Protein AF-A0A967WGE7-F1 (afdb_monomer_lite)

Foldseek 3Di:
DDDDDPVPCRVVVVCVVVVPDDPVQEDEAEDDDADPVCVVDDVCPVVVVQDDDPRHYYHYPDDPCCVLPVCVVVVVDDPVVND

Structure (mmCIF, N/CA/C/O backbone):
data_AF-A0A967WGE7-F1
#
_entry.id   AF-A0A967WGE7-F1
#
loop_
_atom_site.group_PDB
_atom_site.id
_atom_site.type_symbol
_atom_site.label_atom_id
_atom_site.label_alt_id
_atom_site.label_comp_id
_atom_site.label_asym_id
_atom_site.label_entity_id
_atom_site.label_seq_id
_atom_site.pdbx_PDB_ins_code
_atom_site.Cartn_x
_atom_site.Cartn_y
_atom_site.Cartn_z
_atom_site.occupancy
_atom_site.B_iso_or_equiv
_atom_site.auth_seq_id
_atom_site.auth_comp_id
_atom_site.auth_asym_id
_atom_site.auth_atom_id
_atom_site.pdbx_PDB_model_num
ATOM 1 N N . VAL A 1 1 ? -2.060 -1.928 -5.945 1.00 94.81 1 VAL A N 1
ATOM 2 C CA . VAL A 1 1 ? -2.292 -1.938 -4.478 1.00 94.81 1 VAL A CA 1
ATOM 3 C C . VAL A 1 1 ? -2.491 -3.379 -4.030 1.00 94.81 1 VAL A C 1
ATOM 5 O O . VAL A 1 1 ? -3.130 -4.120 -4.766 1.00 94.81 1 VAL A O 1
ATOM 8 N N . PHE A 1 2 ? -1.923 -3.786 -2.893 1.00 96.38 2 PHE A N 1
ATOM 9 C CA . PHE A 1 2 ? -2.074 -5.131 -2.324 1.00 96.38 2 PHE A CA 1
ATOM 10 C C . PHE A 1 2 ? -2.891 -5.057 -1.031 1.00 96.38 2 PHE A C 1
ATOM 12 O O . PHE A 1 2 ? -2.507 -4.359 -0.096 1.00 96.38 2 PHE A O 1
ATOM 19 N N . GLU A 1 3 ? -3.998 -5.794 -0.979 1.00 94.81 3 GLU A N 1
ATOM 20 C CA . GLU A 1 3 ? -4.881 -5.918 0.186 1.00 94.81 3 GLU A CA 1
ATOM 21 C C . GLU A 1 3 ? -5.103 -7.391 0.523 1.00 94.81 3 GLU A C 1
ATOM 23 O O . GLU A 1 3 ? -4.878 -8.276 -0.301 1.00 94.81 3 GLU A O 1
ATOM 28 N N . GLY A 1 4 ? -5.519 -7.659 1.756 1.00 92.94 4 GLY A N 1
ATOM 29 C CA . GLY A 1 4 ? -5.796 -9.010 2.230 1.00 92.94 4 GLY A CA 1
ATOM 30 C C . GLY A 1 4 ? -5.506 -9.167 3.713 1.00 92.94 4 GLY A C 1
ATOM 31 O O . GLY A 1 4 ? -4.908 -8.288 4.338 1.00 92.94 4 GLY A O 1
ATOM 32 N N . TRP A 1 5 ? -5.895 -10.315 4.256 1.00 91.25 5 TRP A N 1
ATOM 33 C CA . TRP A 1 5 ? -5.655 -10.676 5.649 1.00 91.25 5 TRP A CA 1
ATOM 34 C C . TRP A 1 5 ? -4.158 -10.754 5.971 1.00 91.25 5 TRP A C 1
ATOM 36 O O . TRP A 1 5 ? -3.294 -10.823 5.081 1.00 91.25 5 TRP A O 1
ATOM 46 N N . ASP A 1 6 ? -3.835 -10.708 7.258 1.00 88.81 6 ASP A N 1
ATOM 47 C CA . ASP A 1 6 ? -2.480 -11.006 7.702 1.00 88.81 6 ASP A CA 1
ATOM 48 C C . ASP A 1 6 ? -2.141 -12.468 7.395 1.00 88.81 6 ASP A C 1
ATOM 50 O O . ASP A 1 6 ? -3.012 -13.334 7.367 1.00 88.81 6 ASP A O 1
ATOM 54 N N . ALA A 1 7 ? -0.881 -12.710 7.029 1.00 90.88 7 ALA A N 1
ATOM 55 C CA . ALA A 1 7 ? -0.399 -13.978 6.473 1.00 90.88 7 ALA A CA 1
ATOM 56 C C . ALA A 1 7 ? -1.035 -14.443 5.138 1.00 90.88 7 ALA A C 1
ATOM 58 O O . ALA A 1 7 ?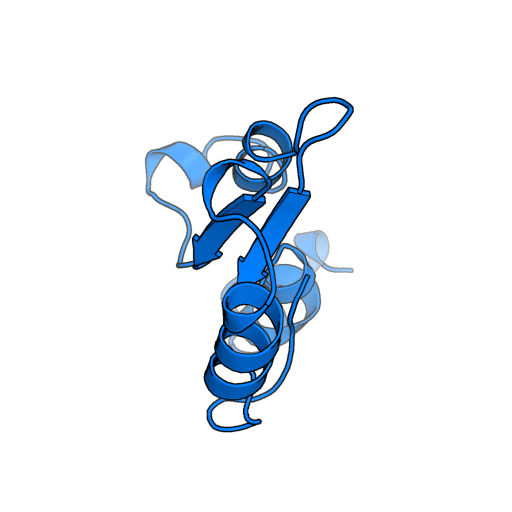 -0.698 -15.521 4.660 1.00 90.88 7 ALA A O 1
ATOM 59 N N . ALA A 1 8 ? -1.834 -13.622 4.441 1.00 94.19 8 ALA A N 1
ATOM 60 C CA . ALA A 1 8 ? -2.409 -13.977 3.129 1.00 94.19 8 ALA A CA 1
ATOM 61 C C . ALA A 1 8 ? -1.394 -14.052 1.958 1.00 94.19 8 ALA A C 1
ATOM 63 O O . ALA A 1 8 ? -1.788 -14.174 0.803 1.00 94.19 8 ALA A O 1
ATOM 64 N N . GLY A 1 9 ? -0.087 -13.926 2.218 1.00 94.5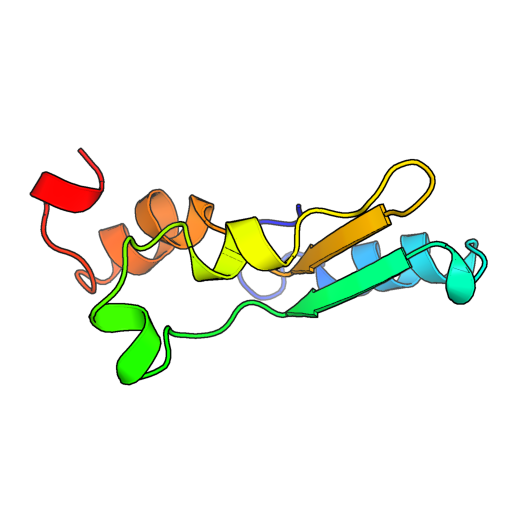0 9 GLY A N 1
ATOM 65 C CA . GLY A 1 9 ? 0.949 -14.009 1.178 1.00 94.50 9 GLY A CA 1
ATOM 66 C C . GLY A 1 9 ? 1.211 -12.716 0.393 1.00 94.50 9 GLY A C 1
ATOM 67 O O . GLY A 1 9 ? 1.868 -12.761 -0.649 1.00 94.50 9 GLY A O 1
ATOM 68 N N . LYS A 1 10 ? 0.753 -11.552 0.885 1.00 95.25 10 LYS A N 1
ATOM 69 C CA . LYS A 1 10 ? 0.991 -10.238 0.246 1.00 95.25 10 LYS A CA 1
ATOM 70 C C . LYS A 1 10 ? 2.480 -9.945 0.056 1.00 95.25 10 LYS A C 1
ATOM 72 O O . LYS A 1 10 ? 2.908 -9.663 -1.057 1.00 95.25 10 LYS A O 1
ATOM 77 N N . GLY A 1 11 ? 3.271 -10.085 1.123 1.00 94.88 11 GLY A N 1
ATOM 78 C CA . GLY A 1 11 ? 4.715 -9.834 1.088 1.00 94.88 11 GLY A CA 1
ATOM 79 C C . GLY A 1 11 ? 5.445 -10.742 0.098 1.00 94.88 11 GLY A C 1
ATOM 80 O O . GLY A 1 11 ? 6.244 -10.263 -0.699 1.00 94.88 11 GLY A O 1
ATOM 81 N N . THR A 1 12 ? 5.104 -12.034 0.071 1.00 96.38 12 THR A N 1
ATOM 82 C CA . THR A 1 12 ? 5.655 -12.990 -0.903 1.00 96.38 12 THR A CA 1
ATOM 83 C C . THR A 1 12 ? 5.292 -12.607 -2.334 1.00 96.38 12 THR A C 1
ATOM 85 O O . THR A 1 12 ? 6.150 -12.628 -3.210 1.00 96.38 12 THR A O 1
ATOM 88 N N . SER A 1 13 ? 4.041 -12.211 -2.572 1.00 96.44 13 SER A N 1
ATOM 89 C CA . SER A 1 13 ? 3.566 -11.807 -3.899 1.00 96.44 13 SER A CA 1
ATOM 90 C C . SER A 1 13 ? 4.248 -10.528 -4.385 1.00 96.44 13 SER A C 1
ATOM 92 O O . SER A 1 13 ? 4.680 -10.465 -5.534 1.00 96.44 13 SER A O 1
ATOM 94 N N . ILE A 1 14 ? 4.399 -9.533 -3.502 1.00 96.31 14 ILE A N 1
ATOM 95 C CA . ILE A 1 14 ? 5.158 -8.310 -3.783 1.00 96.31 14 ILE A CA 1
ATOM 96 C C . ILE A 1 14 ? 6.600 -8.672 -4.119 1.00 96.31 14 ILE A C 1
ATOM 98 O O . ILE A 1 14 ? 7.086 -8.254 -5.161 1.00 96.31 14 ILE A O 1
ATOM 102 N N . ASN A 1 15 ? 7.255 -9.499 -3.300 1.00 95.88 15 ASN A N 1
ATOM 103 C CA . ASN A 1 15 ? 8.646 -9.882 -3.520 1.00 95.88 15 ASN A CA 1
ATOM 104 C C . ASN A 1 15 ? 8.843 -10.606 -4.863 1.00 95.88 15 ASN A C 1
ATOM 106 O O . ASN A 1 15 ? 9.760 -10.289 -5.616 1.00 95.88 15 ASN A O 1
ATOM 110 N N . LEU A 1 16 ? 7.951 -11.543 -5.205 1.00 96.31 16 LEU A N 1
ATOM 111 C CA . LEU A 1 16 ? 7.981 -12.235 -6.496 1.00 96.31 16 LEU A CA 1
ATOM 112 C C . LEU A 1 16 ? 7.801 -11.264 -7.668 1.00 96.31 16 LEU A C 1
ATOM 114 O O . LEU A 1 16 ? 8.522 -11.376 -8.658 1.00 96.31 16 LEU A O 1
ATOM 118 N N . LEU A 1 17 ? 6.887 -10.298 -7.552 1.00 95.19 17 LEU A N 1
ATOM 119 C CA . LEU A 1 17 ? 6.692 -9.258 -8.560 1.00 95.19 17 LEU A CA 1
ATOM 120 C C . LEU A 1 17 ? 7.948 -8.390 -8.712 1.00 95.19 17 LEU A C 1
ATOM 122 O O . LEU A 1 17 ? 8.460 -8.238 -9.818 1.00 95.19 17 LEU A O 1
ATOM 126 N N . THR A 1 18 ? 8.466 -7.850 -7.608 1.00 96.1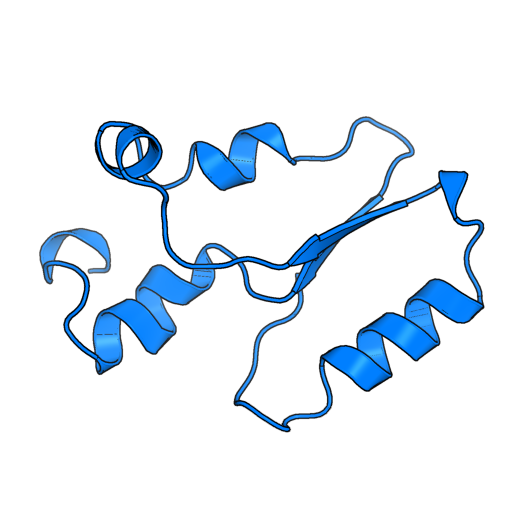9 18 THR A N 1
ATOM 127 C CA . THR A 1 18 ? 9.604 -6.923 -7.619 1.00 96.19 18 THR A CA 1
ATOM 128 C C . THR A 1 18 ? 10.914 -7.598 -8.010 1.00 96.19 18 THR A C 1
ATOM 130 O O . THR A 1 18 ? 11.770 -6.943 -8.588 1.00 96.19 18 THR A O 1
ATOM 133 N N . SER A 1 19 ? 11.064 -8.906 -7.768 1.00 96.62 19 SER A N 1
ATOM 134 C CA . SER A 1 19 ? 12.272 -9.671 -8.125 1.00 96.62 19 SER A CA 1
ATOM 135 C C . SER A 1 19 ? 12.582 -9.700 -9.626 1.00 96.62 19 SER A C 1
ATOM 137 O O . SER A 1 19 ? 13.717 -9.970 -10.010 1.00 96.62 19 SER A O 1
ATOM 139 N N . ARG A 1 20 ? 11.581 -9.438 -10.477 1.00 95.12 20 ARG A N 1
ATOM 140 C CA . ARG A 1 20 ? 11.710 -9.449 -11.943 1.00 95.12 20 ARG A CA 1
ATOM 141 C C . ARG A 1 20 ? 11.699 -8.056 -12.571 1.00 95.12 20 ARG A C 1
ATOM 143 O O . ARG A 1 20 ? 11.729 -7.953 -13.794 1.00 95.12 20 ARG A O 1
ATOM 150 N N . LEU A 1 21 ? 11.613 -7.003 -11.762 1.00 95.12 21 LEU A N 1
ATOM 151 C CA . LEU A 1 21 ? 11.533 -5.619 -12.221 1.00 95.12 21 LEU A CA 1
ATOM 152 C C . LEU A 1 21 ? 12.830 -4.874 -11.901 1.00 95.12 21 LEU A C 1
ATOM 154 O O . LEU A 1 21 ? 13.500 -5.167 -10.913 1.00 95.12 21 LEU A O 1
ATOM 158 N N . ASP A 1 22 ? 13.160 -3.875 -12.720 1.00 95.44 22 ASP A N 1
ATOM 159 C CA . ASP A 1 22 ? 14.237 -2.941 -12.392 1.00 95.44 22 ASP A CA 1
ATOM 160 C C . ASP A 1 22 ? 13.821 -2.111 -11.160 1.00 95.44 22 ASP A C 1
ATOM 162 O O . ASP A 1 22 ? 12.754 -1.486 -11.187 1.00 95.44 22 ASP A O 1
ATOM 166 N N . PRO A 1 23 ? 14.631 -2.068 -10.086 1.00 93.94 23 PRO A N 1
ATOM 167 C CA . PRO A 1 23 ? 14.300 -1.338 -8.862 1.00 93.94 23 PRO A CA 1
ATOM 168 C C . PRO A 1 23 ? 14.135 0.174 -9.064 1.00 93.94 23 PRO A C 1
ATOM 170 O O . PRO A 1 23 ? 13.536 0.834 -8.222 1.00 93.94 23 PRO A O 1
ATOM 173 N N . ARG A 1 24 ? 14.629 0.744 -10.169 1.00 94.31 24 ARG A N 1
ATOM 174 C CA . ARG A 1 24 ? 14.427 2.162 -10.507 1.00 94.31 24 ARG A CA 1
ATOM 175 C C . ARG A 1 24 ? 13.022 2.449 -11.031 1.00 94.31 24 ARG A C 1
ATOM 177 O O . ARG A 1 24 ? 12.597 3.597 -11.012 1.00 94.31 24 ARG A O 1
ATOM 184 N N . GLY A 1 25 ? 12.314 1.427 -11.512 1.00 94.75 25 GLY A N 1
ATOM 185 C CA . GLY A 1 25 ? 10.992 1.571 -12.118 1.00 94.75 25 GLY A CA 1
ATOM 186 C C . GLY A 1 25 ? 9.842 1.616 -11.114 1.00 94.75 25 GLY A C 1
ATOM 187 O O . GLY A 1 25 ? 8.709 1.882 -11.513 1.00 94.75 25 GLY A O 1
ATOM 188 N N . PHE A 1 26 ? 10.089 1.342 -9.827 1.00 96.56 26 PHE A N 1
ATOM 189 C CA . PHE A 1 26 ? 9.024 1.305 -8.831 1.00 96.56 26 PHE A CA 1
ATOM 190 C C . PHE A 1 26 ? 9.439 1.804 -7.444 1.00 96.56 26 PHE A C 1
ATOM 192 O O . PHE A 1 26 ? 10.604 1.783 -7.064 1.00 96.56 26 PHE A O 1
ATOM 199 N N . GLN A 1 27 ? 8.440 2.194 -6.655 1.00 96.94 27 GLN A N 1
ATOM 200 C CA . GLN A 1 27 ? 8.566 2.502 -5.232 1.00 96.94 27 GLN A CA 1
ATOM 201 C C . GLN A 1 27 ? 7.598 1.637 -4.421 1.00 96.94 27 GLN A C 1
ATOM 203 O O . GLN A 1 27 ? 6.433 1.482 -4.791 1.00 96.94 27 GLN A O 1
ATOM 208 N N . LEU A 1 28 ? 8.076 1.069 -3.311 1.00 96.62 28 LEU A N 1
ATOM 209 C CA . LEU A 1 28 ? 7.271 0.266 -2.388 1.00 96.62 28 LEU A CA 1
ATOM 210 C C . LEU A 1 28 ? 6.900 1.090 -1.149 1.00 96.62 28 LEU A C 1
ATOM 212 O O . LEU A 1 28 ? 7.764 1.522 -0.389 1.00 96.62 28 LEU A O 1
ATOM 216 N N . TYR A 1 29 ? 5.601 1.252 -0.912 1.00 96.88 29 TYR A N 1
ATOM 217 C CA . TYR A 1 29 ? 5.037 1.986 0.212 1.00 96.88 29 TYR A CA 1
ATOM 218 C C . TYR A 1 29 ? 4.277 1.047 1.158 1.00 96.88 29 TYR A C 1
ATOM 220 O O . TYR A 1 29 ? 3.108 0.741 0.907 1.00 96.88 29 TYR A O 1
ATOM 228 N N . PRO A 1 30 ? 4.888 0.622 2.277 1.00 94.62 30 PRO A N 1
ATOM 229 C CA . PRO A 1 30 ? 4.157 -0.051 3.340 1.00 94.62 30 PRO A CA 1
ATOM 230 C C . PRO A 1 30 ? 3.260 0.955 4.065 1.00 94.62 30 PRO A C 1
ATOM 232 O O . PRO A 1 30 ? 3.733 1.957 4.613 1.00 94.62 30 PRO A O 1
ATOM 235 N N . VAL A 1 31 ? 1.952 0.710 4.062 1.00 93.56 31 VAL A N 1
ATOM 236 C CA . VAL A 1 31 ? 0.977 1.596 4.698 1.00 93.56 31 VAL A CA 1
ATOM 237 C C . VAL A 1 31 ? 0.792 1.187 6.152 1.00 93.56 31 VAL A C 1
ATOM 239 O O . VAL A 1 31 ? 0.431 0.057 6.473 1.00 93.56 31 VAL A O 1
ATOM 242 N N . ARG A 1 32 ? 1.049 2.148 7.038 1.00 90.25 32 ARG A N 1
ATOM 243 C CA . ARG A 1 32 ? 0.872 2.035 8.486 1.00 90.25 32 ARG A CA 1
ATOM 244 C C . ARG A 1 32 ? -0.207 3.010 8.957 1.00 90.25 32 ARG A C 1
ATOM 246 O O . ARG A 1 32 ? -0.800 3.742 8.159 1.00 90.25 32 ARG A O 1
ATOM 253 N N . GLU A 1 33 ? -0.450 3.022 10.260 1.00 89.50 33 GLU A N 1
ATOM 254 C CA . GLU A 1 33 ? -1.332 3.999 10.895 1.00 89.50 33 GLU A CA 1
ATOM 255 C C . GLU A 1 33 ? -0.938 5.444 10.554 1.00 89.50 33 GLU A C 1
ATOM 257 O O . GLU A 1 33 ? 0.238 5.761 10.355 1.00 89.50 33 GLU A O 1
ATOM 262 N N . ALA A 1 34 ? -1.947 6.318 10.465 1.00 90.81 34 ALA A N 1
ATOM 263 C CA . ALA A 1 34 ? -1.744 7.727 10.143 1.00 90.81 34 ALA A CA 1
ATOM 264 C C . ALA A 1 34 ? -0.923 8.420 11.235 1.00 90.81 34 ALA A C 1
ATOM 266 O O . ALA A 1 34 ? -1.248 8.323 12.423 1.00 90.81 34 ALA A O 1
ATOM 267 N N . ARG A 1 35 ? 0.099 9.180 10.830 1.00 92.00 35 ARG A N 1
ATOM 268 C CA . ARG A 1 35 ? 0.867 10.025 11.757 1.00 92.00 35 ARG A CA 1
ATOM 269 C C . ARG A 1 35 ? -0.015 11.139 12.321 1.00 92.00 35 ARG A C 1
ATOM 271 O O . ARG A 1 35 ? -0.997 11.537 11.701 1.00 92.00 35 ARG A O 1
ATOM 278 N N . THR A 1 36 ? 0.369 11.704 13.466 1.00 92.00 36 THR A N 1
ATOM 279 C CA . THR A 1 36 ? -0.423 12.740 14.154 1.00 92.00 36 THR A CA 1
ATOM 280 C C . THR A 1 36 ? -0.787 13.913 13.243 1.00 92.00 36 THR A C 1
ATOM 282 O O . THR A 1 36 ? -1.940 14.324 13.223 1.00 92.00 36 THR A O 1
ATOM 285 N N . PHE A 1 37 ? 0.147 14.418 12.431 1.00 93.81 37 PHE A N 1
ATOM 286 C CA . PHE A 1 37 ? -0.146 15.516 11.503 1.00 93.81 37 PHE A CA 1
ATOM 287 C C . PHE A 1 37 ? -1.031 15.080 10.321 1.00 93.81 37 PHE A C 1
ATOM 289 O O . PHE A 1 37 ? -1.877 15.851 9.884 1.00 93.81 37 PHE A O 1
ATOM 296 N N . GLU A 1 38 ? -0.900 13.838 9.838 1.00 93.00 38 GLU A N 1
ATOM 297 C CA . GLU A 1 38 ? -1.707 13.312 8.725 1.00 93.00 38 GLU A CA 1
ATOM 298 C C . GLU A 1 38 ? -3.192 13.233 9.095 1.00 93.00 38 GLU A C 1
ATOM 300 O O . GLU A 1 38 ? -4.045 13.411 8.232 1.00 93.00 38 GLU A O 1
ATOM 305 N N . LYS A 1 39 ? -3.508 13.025 10.382 1.00 90.50 39 LYS A N 1
ATOM 306 C CA . LYS A 1 39 ? -4.887 13.017 10.900 1.00 90.50 39 LYS A CA 1
ATOM 307 C C . LYS A 1 39 ? -5.588 14.380 10.810 1.00 90.50 39 LYS A C 1
ATOM 309 O O . LYS A 1 39 ? -6.809 14.425 10.892 1.00 90.50 39 LYS A O 1
ATOM 314 N N . HIS A 1 40 ? -4.837 15.471 10.648 1.00 93.75 40 HIS A N 1
ATOM 315 C CA . HIS A 1 40 ? -5.382 16.826 10.500 1.00 93.75 40 HIS A CA 1
ATOM 316 C C . HIS A 1 40 ? -5.621 17.214 9.031 1.00 93.75 40 HIS A C 1
ATOM 318 O O . HIS A 1 40 ? -6.113 18.305 8.753 1.00 93.75 40 HIS A O 1
ATOM 324 N N . LEU A 1 41 ? -5.258 16.343 8.088 1.00 94.50 41 LEU A N 1
ATOM 325 C CA . LEU A 1 41 ? -5.411 16.549 6.650 1.00 94.50 41 LEU A CA 1
ATOM 326 C C . LEU A 1 41 ? -6.503 15.620 6.098 1.00 94.50 41 LEU A C 1
ATOM 328 O O . LEU A 1 41 ? -6.884 14.652 6.765 1.00 94.50 41 LEU A O 1
ATOM 332 N N . PRO A 1 42 ? -7.010 15.860 4.872 1.00 93.31 42 PRO A N 1
ATOM 333 C CA . PRO A 1 42 ? -7.888 14.903 4.210 1.00 93.31 42 PRO A CA 1
ATOM 334 C C . PRO A 1 42 ? -7.244 13.514 4.198 1.00 93.31 42 PRO A C 1
ATOM 336 O O . PRO A 1 42 ? -6.100 13.359 3.785 1.00 93.31 42 PRO A O 1
ATOM 339 N N . TRP A 1 43 ? -7.966 12.485 4.632 1.00 90.00 43 TRP A N 1
ATOM 340 C CA . TRP A 1 43 ? -7.383 11.163 4.898 1.00 90.00 43 TRP A CA 1
ATOM 341 C C . TRP A 1 43 ? -6.705 10.502 3.677 1.00 90.00 43 TRP A C 1
ATOM 343 O O . TRP A 1 43 ? -5.773 9.709 3.834 1.00 90.00 43 TRP A O 1
ATOM 353 N N . LEU A 1 44 ? -7.142 10.848 2.457 1.00 94.50 44 LEU A N 1
ATOM 354 C CA . LEU A 1 44 ? -6.535 10.393 1.200 1.00 94.50 44 LEU A CA 1
ATOM 355 C C . LEU A 1 44 ? -5.194 11.068 0.881 1.00 94.50 44 LEU A C 1
ATOM 357 O O . LEU A 1 44 ? -4.413 10.531 0.096 1.00 94.50 44 LEU A O 1
ATOM 361 N N . TRP A 1 45 ? -4.898 12.214 1.495 1.00 95.38 45 TRP A N 1
ATOM 362 C CA . TRP A 1 45 ? -3.726 13.042 1.204 1.00 95.38 45 TRP A CA 1
ATOM 363 C C . TRP A 1 45 ? -2.413 12.253 1.280 1.00 95.38 45 TRP A C 1
ATOM 365 O O . TRP A 1 45 ? -1.589 12.323 0.370 1.00 95.38 45 TRP A O 1
ATOM 375 N N . ARG A 1 46 ? -2.253 11.406 2.307 1.00 94.19 46 ARG A N 1
ATOM 376 C CA . ARG A 1 46 ? -1.044 10.580 2.506 1.00 94.19 46 ARG A CA 1
ATOM 377 C C . ARG A 1 46 ? -0.793 9.555 1.392 1.00 94.19 46 ARG A C 1
ATOM 379 O O . ARG A 1 46 ? 0.326 9.059 1.262 1.00 94.19 46 ARG A O 1
ATOM 386 N N . PHE A 1 47 ? -1.829 9.199 0.632 1.00 95.94 47 PHE A N 1
ATOM 387 C CA . PHE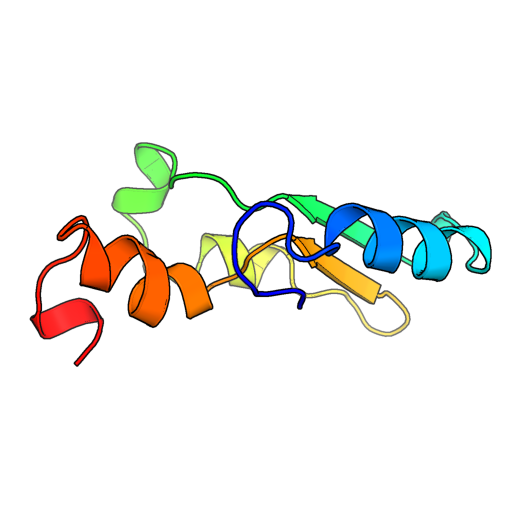 A 1 47 ? -1.733 8.301 -0.520 1.00 95.94 47 PHE A CA 1
ATOM 388 C C . PHE A 1 47 ? -1.574 9.083 -1.816 1.00 95.94 47 PHE A C 1
ATOM 390 O O . PHE A 1 47 ? -0.792 8.681 -2.670 1.00 95.94 47 PHE A O 1
ATOM 397 N N . TRP A 1 48 ? -2.267 10.219 -1.931 1.00 95.88 48 TRP A N 1
ATOM 398 C CA . TRP A 1 48 ? -2.181 11.109 -3.085 1.00 95.88 48 TRP A CA 1
ATOM 399 C C . TRP A 1 48 ? -0.740 11.548 -3.369 1.00 95.88 48 TRP A C 1
ATOM 401 O O . TRP A 1 48 ? -0.294 11.506 -4.509 1.00 95.88 48 TRP A O 1
ATOM 411 N N . LEU A 1 49 ? 0.028 11.865 -2.323 1.00 94.94 49 LEU A N 1
ATOM 412 C CA . LEU A 1 49 ? 1.445 12.235 -2.445 1.00 94.94 49 LEU A CA 1
ATOM 413 C C . LEU A 1 49 ? 2.368 11.115 -2.954 1.00 94.94 49 LEU A C 1
ATOM 415 O O . LEU A 1 49 ? 3.537 11.367 -3.221 1.00 94.94 49 LEU A O 1
ATOM 419 N N . LYS A 1 50 ? 1.871 9.880 -3.029 1.00 96.25 50 LYS A N 1
ATOM 420 C CA . LYS A 1 50 ? 2.628 8.683 -3.420 1.00 96.25 50 LYS A CA 1
ATOM 421 C C . LYS A 1 50 ? 2.167 8.122 -4.765 1.00 96.25 50 LYS A C 1
ATOM 423 O O . LYS A 1 50 ? 2.553 7.012 -5.128 1.00 96.25 50 LYS A O 1
ATOM 428 N N . ILE A 1 51 ? 1.295 8.843 -5.471 1.00 96.00 51 ILE A N 1
ATOM 429 C CA . ILE A 1 51 ? 0.922 8.492 -6.840 1.00 96.00 51 ILE A CA 1
ATOM 430 C C . ILE A 1 51 ? 2.182 8.61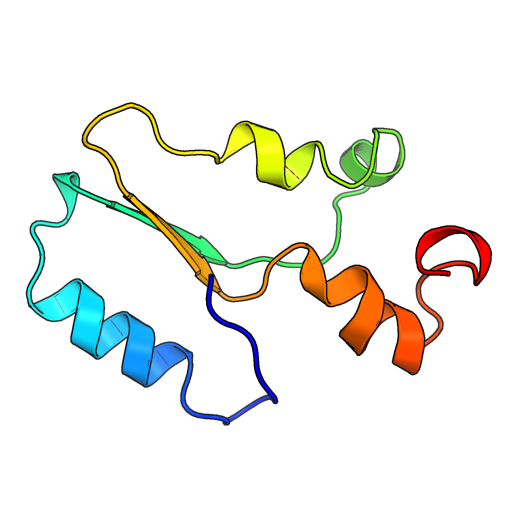1 -7.712 1.00 96.00 51 ILE A C 1
ATOM 432 O O . ILE A 1 51 ? 2.889 9.614 -7.605 1.00 96.00 51 ILE A O 1
ATOM 436 N N . PRO A 1 52 ? 2.496 7.590 -8.528 1.00 96.69 52 PRO A N 1
ATOM 437 C CA . PRO A 1 52 ? 3.703 7.595 -9.338 1.00 96.69 52 PRO A CA 1
ATOM 438 C C . PRO A 1 52 ? 3.581 8.600 -10.482 1.00 96.69 52 PRO A C 1
ATOM 440 O O . PRO A 1 52 ? 2.480 8.869 -10.975 1.00 96.69 52 PRO A O 1
ATOM 443 N N . ASN A 1 53 ? 4.719 9.114 -10.943 1.00 94.94 53 ASN A N 1
ATOM 444 C CA . ASN A 1 53 ? 4.746 9.888 -12.175 1.00 94.94 53 ASN A CA 1
ATOM 445 C C . ASN A 1 53 ? 4.562 8.974 -13.392 1.00 94.94 53 ASN A C 1
ATOM 447 O O . ASN A 1 53 ? 4.593 7.744 -13.308 1.00 94.94 53 ASN A O 1
ATOM 451 N N . TYR A 1 54 ? 4.388 9.587 -14.559 1.00 95.81 54 TYR A N 1
ATOM 452 C CA . TYR A 1 54 ? 4.346 8.846 -15.811 1.00 95.81 54 TYR A CA 1
ATOM 453 C C . TYR A 1 54 ? 5.626 8.012 -16.001 1.00 95.81 54 TYR A C 1
ATOM 455 O O . TYR A 1 54 ? 6.732 8.543 -15.932 1.00 95.81 54 TYR A O 1
ATOM 463 N N . GLY A 1 55 ? 5.464 6.713 -16.260 1.00 93.56 55 GLY A N 1
ATOM 464 C CA . GLY A 1 55 ? 6.577 5.771 -16.433 1.00 93.56 55 GLY A CA 1
ATOM 465 C C . GLY A 1 55 ? 7.114 5.156 -15.135 1.00 93.56 55 GLY A C 1
ATOM 466 O O . GLY A 1 55 ? 7.955 4.265 -15.206 1.00 93.56 55 GLY A O 1
ATOM 467 N N . GLU A 1 56 ? 6.609 5.571 -13.972 1.00 95.50 56 GLU A N 1
ATOM 468 C CA . GLU A 1 56 ? 6.936 4.979 -12.674 1.00 95.50 56 GLU A CA 1
ATOM 469 C C . GLU A 1 56 ? 5.797 4.083 -12.168 1.00 95.50 56 GLU A C 1
ATOM 471 O O . GLU A 1 56 ? 4.636 4.199 -12.568 1.00 95.50 56 GLU A O 1
ATOM 476 N N . MET A 1 57 ? 6.118 3.192 -11.233 1.00 96.50 57 MET A N 1
ATOM 477 C CA . MET A 1 57 ? 5.143 2.349 -10.547 1.00 96.50 57 MET A CA 1
ATOM 478 C C . MET A 1 57 ? 5.161 2.596 -9.038 1.00 96.50 57 MET A C 1
ATOM 480 O O . MET A 1 57 ? 6.214 2.650 -8.410 1.00 96.50 57 MET A O 1
ATOM 484 N N . ALA A 1 58 ? 3.984 2.654 -8.419 1.00 97.50 58 ALA A N 1
ATOM 485 C CA . ALA A 1 58 ? 3.854 2.652 -6.964 1.00 97.50 58 ALA A CA 1
ATOM 486 C C . ALA A 1 58 ? 3.192 1.354 -6.499 1.00 97.50 58 ALA A C 1
ATOM 488 O O . ALA A 1 58 ? 2.075 1.013 -6.901 1.00 97.50 58 ALA A O 1
ATOM 489 N N . ILE A 1 59 ? 3.876 0.632 -5.619 1.00 97.50 59 ILE A N 1
ATOM 490 C CA . ILE A 1 59 ? 3.372 -0.577 -4.981 1.00 97.50 59 ILE A CA 1
ATOM 491 C C . ILE A 1 59 ? 3.004 -0.214 -3.550 1.00 97.50 59 ILE A C 1
ATOM 493 O O . ILE A 1 59 ? 3.858 0.168 -2.762 1.00 97.50 59 ILE A O 1
ATOM 497 N N . PHE A 1 60 ? 1.732 -0.351 -3.199 1.00 97.69 60 PHE A N 1
ATOM 498 C CA . PHE A 1 60 ? 1.269 -0.160 -1.828 1.00 97.69 60 PHE A CA 1
ATOM 499 C C . PHE A 1 60 ? 1.004 -1.518 -1.175 1.00 97.69 60 PHE A C 1
ATOM 501 O O . PHE A 1 60 ? 0.209 -2.294 -1.715 1.00 97.69 60 PHE A O 1
ATOM 508 N N . ASP A 1 61 ? 1.656 -1.783 -0.042 1.00 96.25 61 ASP A N 1
ATOM 509 C CA . ASP A 1 61 ? 1.341 -2.900 0.857 1.00 96.25 61 ASP A CA 1
ATOM 510 C C . ASP A 1 61 ? 0.374 -2.396 1.936 1.00 96.25 61 ASP A C 1
ATOM 512 O O . ASP A 1 61 ? 0.776 -1.634 2.823 1.00 96.25 61 ASP A O 1
ATOM 516 N N . ARG A 1 62 ? -0.909 -2.770 1.795 1.00 94.88 62 ARG A N 1
ATOM 517 C CA . ARG A 1 62 ? -2.095 -2.046 2.297 1.00 94.88 62 ARG A CA 1
ATOM 518 C C . ARG A 1 62 ? -2.247 -0.660 1.661 1.00 94.88 62 ARG A C 1
ATOM 520 O O . ARG A 1 62 ? -1.304 -0.094 1.123 1.00 94.88 62 ARG A O 1
ATOM 527 N N . SER A 1 63 ? -3.448 -0.100 1.674 1.00 95.25 63 SER A N 1
ATOM 528 C CA . SER A 1 63 ? -3.790 1.138 0.964 1.00 95.25 63 SER A CA 1
ATOM 529 C C . SER A 1 63 ? -4.952 1.878 1.636 1.00 95.25 63 SER A C 1
ATOM 531 O O . SER A 1 63 ? -5.309 1.607 2.784 1.00 95.25 63 SER A O 1
ATOM 533 N N . TRP A 1 64 ? -5.564 2.828 0.924 1.00 94.31 64 TRP A N 1
ATOM 534 C CA . TRP A 1 64 ? -6.745 3.555 1.393 1.00 94.31 64 TRP A CA 1
ATOM 535 C C . TRP A 1 64 ? -7.953 2.649 1.673 1.00 94.31 64 TRP A C 1
ATOM 537 O O . TRP A 1 64 ? -8.821 3.033 2.454 1.00 94.31 64 TRP A O 1
ATOM 547 N N . TYR A 1 65 ? -7.992 1.429 1.123 1.00 94.62 65 TYR A N 1
ATOM 548 C CA . TYR A 1 65 ? -9.022 0.443 1.464 1.00 94.62 65 TYR A CA 1
ATOM 549 C C . TYR A 1 65 ? -9.026 0.056 2.947 1.00 94.62 65 TYR A C 1
ATOM 551 O O . TYR A 1 65 ? -10.067 -0.364 3.450 1.00 94.62 65 TYR A O 1
ATOM 559 N N . GLY A 1 66 ? -7.931 0.287 3.682 1.00 92.06 66 GLY A N 1
ATOM 560 C CA . GLY A 1 66 ? -7.896 0.129 5.137 1.00 92.06 66 GLY A CA 1
ATOM 561 C C . GLY A 1 66 ? -9.048 0.841 5.858 1.00 92.06 66 GLY A C 1
ATOM 562 O O . GLY A 1 66 ? -9.561 0.300 6.834 1.00 92.06 66 GLY A O 1
ATOM 563 N N . ARG A 1 67 ? -9.532 1.974 5.323 1.00 91.62 67 ARG A N 1
ATOM 564 C CA . ARG A 1 67 ? -10.660 2.739 5.878 1.00 91.62 67 ARG A CA 1
ATOM 565 C C . ARG A 1 67 ? -11.976 1.960 5.916 1.00 91.62 67 ARG A C 1
ATOM 567 O O . ARG A 1 67 ? -12.704 2.022 6.900 1.00 91.62 67 ARG A O 1
ATOM 574 N N . VAL A 1 68 ? -12.274 1.215 4.853 1.00 92.06 68 VAL A N 1
ATOM 575 C CA . VAL A 1 68 ? -13.507 0.415 4.727 1.00 92.06 68 VAL A CA 1
ATOM 576 C C . VAL A 1 68 ? -13.320 -1.039 5.178 1.00 92.06 68 VAL A C 1
ATOM 578 O O . VAL A 1 68 ? -14.298 -1.782 5.246 1.00 92.06 68 VAL A O 1
ATOM 581 N N . LEU A 1 69 ? -12.080 -1.436 5.492 1.00 92.50 69 LEU A N 1
ATOM 582 C CA . LEU A 1 69 ? -11.696 -2.757 5.991 1.00 92.50 69 LEU A CA 1
ATOM 583 C C . LEU A 1 69 ? -11.363 -2.686 7.490 1.00 92.50 69 LEU A C 1
ATOM 585 O O . LEU A 1 69 ? -12.270 -2.619 8.315 1.00 92.50 69 LEU A O 1
ATOM 589 N N . VAL A 1 70 ? -10.075 -2.682 7.847 1.00 90.88 70 VAL A N 1
ATOM 590 C CA . VAL A 1 70 ? -9.601 -2.758 9.239 1.00 90.88 70 VAL A CA 1
ATOM 591 C C . VAL A 1 70 ? -10.112 -1.591 10.079 1.00 90.88 70 VAL A C 1
ATOM 593 O O . VAL A 1 70 ? -10.644 -1.825 11.156 1.00 90.88 70 VAL A O 1
ATOM 596 N N . GLU A 1 71 ? -10.019 -0.346 9.597 1.00 90.19 71 GLU A N 1
ATOM 597 C CA . GLU A 1 71 ? -10.441 0.815 10.397 1.00 90.19 71 GLU A CA 1
ATOM 598 C C . GLU A 1 71 ? -11.947 0.758 10.713 1.00 90.19 71 GLU A C 1
ATOM 600 O O . GLU A 1 71 ? -12.366 1.163 11.797 1.00 90.19 71 GLU A O 1
ATOM 605 N N . ARG A 1 72 ? -12.758 0.224 9.791 1.00 90.88 72 ARG A N 1
ATOM 606 C CA . ARG A 1 72 ? -14.194 0.002 9.991 1.00 90.88 72 ARG A CA 1
ATOM 607 C C . ARG A 1 72 ? -14.461 -1.116 10.998 1.00 90.88 72 ARG A C 1
ATOM 609 O O . ARG A 1 72 ? -15.294 -0.933 11.880 1.00 90.88 72 ARG A O 1
ATOM 616 N N . VAL A 1 73 ? -13.828 -2.277 10.817 1.00 91.19 73 VAL A N 1
ATOM 617 C CA . VAL A 1 73 ? -14.081 -3.478 11.635 1.00 91.19 73 VAL A CA 1
ATOM 618 C C . VAL A 1 73 ? -13.626 -3.264 13.078 1.00 91.19 73 VAL A C 1
ATOM 620 O O . VAL A 1 73 ? -14.350 -3.623 13.999 1.00 91.19 73 VAL A O 1
ATOM 623 N N . GLU A 1 74 ? -12.483 -2.608 13.265 1.00 91.38 74 GLU A N 1
ATOM 624 C CA . GLU A 1 74 ? -11.884 -2.334 14.577 1.00 91.38 74 GLU A CA 1
ATOM 625 C C . GLU A 1 74 ? -12.402 -1.032 15.222 1.00 91.38 74 GLU A C 1
ATOM 627 O O . GLU A 1 74 ? -11.962 -0.647 16.302 1.00 91.38 74 GLU A O 1
ATOM 632 N N . GLY A 1 75 ? -13.313 -0.303 14.565 1.00 89.69 75 GLY A N 1
ATOM 633 C CA . GLY A 1 75 ? -13.884 0.938 15.107 1.00 89.69 75 GLY A CA 1
ATOM 634 C C . GLY A 1 75 ? -12.892 2.105 15.229 1.00 89.69 75 GLY A C 1
ATOM 635 O O . GLY A 1 75 ? -13.111 3.021 16.018 1.00 89.69 75 GLY A O 1
ATOM 636 N N . LEU A 1 76 ? -11.813 2.102 14.441 1.00 88.06 76 LEU A N 1
ATOM 637 C CA . LEU A 1 76 ? -10.772 3.141 14.447 1.00 88.06 76 LEU A CA 1
ATOM 638 C C . LEU A 1 76 ? -11.172 4.405 13.670 1.00 88.06 76 LEU A C 1
ATOM 640 O O . LEU A 1 76 ? -10.472 5.417 13.731 1.00 88.06 76 LEU A O 1
ATOM 644 N N . THR A 1 77 ? -12.277 4.359 12.922 1.00 88.50 77 THR A N 1
ATOM 645 C CA . THR A 1 77 ? -12.817 5.501 12.175 1.00 88.50 77 THR A CA 1
ATOM 646 C C . THR A 1 77 ? -14.328 5.675 12.422 1.00 88.50 77 THR A C 1
ATOM 648 O O . THR A 1 77 ? -15.057 4.684 12.548 1.00 88.50 77 THR A O 1
ATOM 651 N N . PRO A 1 78 ? -14.843 6.920 12.499 1.00 89.31 78 PRO A N 1
ATOM 652 C CA . PRO A 1 78 ? -16.276 7.182 12.615 1.00 89.31 78 PRO A CA 1
ATOM 653 C C . PRO A 1 78 ? -17.086 6.603 11.447 1.00 89.31 78 PRO A C 1
ATOM 655 O O . PRO A 1 78 ? -16.657 6.661 10.299 1.00 89.31 78 PRO A O 1
ATOM 658 N N . VAL A 1 79 ? -18.321 6.154 11.711 1.00 89.69 79 VAL A N 1
ATOM 659 C CA . VAL A 1 79 ? -19.222 5.569 10.688 1.00 89.69 79 VAL A CA 1
ATOM 660 C C . VAL A 1 79 ? -19.402 6.469 9.462 1.00 89.69 79 VAL A C 1
ATOM 662 O O . VAL A 1 79 ? -19.439 5.983 8.338 1.00 89.69 79 VAL A O 1
ATOM 665 N N . ARG A 1 80 ? -19.460 7.788 9.669 1.00 90.25 80 ARG A N 1
ATOM 666 C CA . ARG A 1 80 ? -19.607 8.782 8.592 1.00 90.25 80 ARG A CA 1
ATOM 667 C C . ARG A 1 80 ? -18.432 8.844 7.610 1.00 90.25 80 ARG A C 1
ATOM 669 O O . ARG A 1 80 ? -18.567 9.470 6.573 1.00 90.25 80 ARG A O 1
ATOM 676 N N . GLU A 1 81 ? -17.263 8.315 7.970 1.00 84.50 81 GLU A N 1
ATOM 677 C CA . GLU A 1 81 ? -16.047 8.449 7.157 1.00 84.50 81 GLU A CA 1
ATOM 678 C C . GLU A 1 81 ? -15.842 7.292 6.175 1.00 84.50 81 GLU A C 1
ATO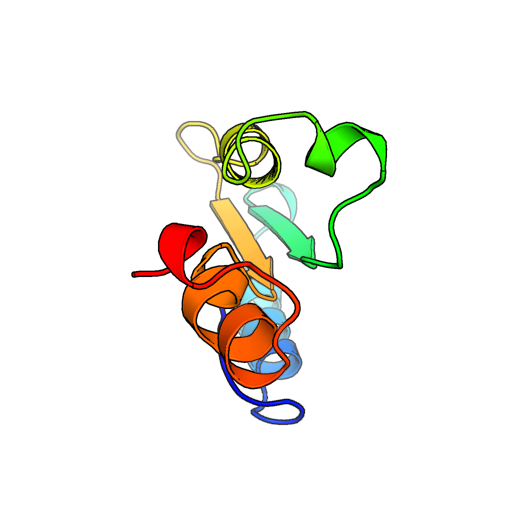M 680 O O . GLU A 1 81 ? -15.014 7.410 5.271 1.00 84.50 81 GLU A O 1
ATOM 685 N N . TRP A 1 82 ? -16.566 6.184 6.343 1.00 84.19 82 TRP A N 1
ATOM 686 C CA . TRP A 1 82 ? -16.472 5.007 5.471 1.00 84.19 82 TRP A CA 1
ATOM 687 C C . TRP A 1 82 ? -17.810 4.563 4.874 1.00 84.19 82 TRP A C 1
ATOM 689 O O . TRP A 1 82 ? -17.818 3.655 4.039 1.00 84.19 82 TRP A O 1
ATOM 699 N N . ARG A 1 83 ? -18.920 5.164 5.310 1.00 80.69 83 ARG A N 1
ATOM 700 C CA . ARG A 1 83 ? -20.264 4.954 4.767 1.00 80.69 83 ARG A CA 1
ATOM 701 C C . ARG A 1 83 ? -20.585 6.006 3.719 1.00 80.69 83 ARG A C 1
ATOM 703 O O . ARG A 1 83 ? -21.192 5.609 2.705 1.00 80.69 83 ARG A O 1
#

Secondary structure (DSSP, 8-state):
-B---TTSSHHHHHHHHHTTS-GGGEEEEE--SPPTTGGGS-TTHHHHTTPPPTT-EEEEES-GGGGTTHHHHTT-S-GGGT-

Sequence (83 aa):
VFEGWDAAGKGTSINLLTSRLDPRGFQLYPVREARTFEKHLPWLWRFWLKIPNYGEMAIFDRSWYGRVLVERVEGLTPVREWR

pLDDT: mean 93.46, std 3.18, range [80.69, 97.69]

Radius of gyration: 14.26 Å; chains: 1; bounding box: 35×31×32 Å